Protein AF-A0A519MYI4-F1 (afdb_monomer_lite)

Sequence (74 aa):
MKKNIDLATIKNFILTNALKENVMLMLHPSNFDKLVTAGKSGANSIRVSGINVIPDDSNEIGEGEIDVLEVKFN

Foldseek 3Di:
DQQQDELVNVQVVCVVVVDDLQKAKEAAVVNVVVHQPPVRPPDQWDDRPNHIYGYDPPPPHDRNDIDMGGHDDD

Radius of gyration: 11.84 Å; chains: 1; bounding box: 28×24×39 Å

Structure (mmCIF, N/CA/C/O backbone):
data_AF-A0A519MYI4-F1
#
_entry.id   AF-A0A519MYI4-F1
#
loop_
_atom_site.group_PDB
_atom_site.id
_atom_site.type_symbol
_atom_site.label_atom_id
_atom_site.label_alt_id
_atom_site.label_comp_id
_atom_site.label_asym_id
_atom_site.label_entity_id
_atom_site.label_seq_id
_atom_site.pdbx_PDB_ins_code
_atom_site.Cartn_x
_atom_site.Cartn_y
_atom_site.Cartn_z
_atom_site.occupancy
_atom_site.B_iso_or_equiv
_atom_site.auth_seq_id
_atom_site.auth_comp_id
_atom_site.auth_asym_id
_atom_site.auth_atom_id
_atom_site.pdbx_PDB_model_num
ATOM 1 N N . MET A 1 1 ? -8.279 -0.936 -18.739 1.00 45.56 1 MET A N 1
ATOM 2 C CA . MET A 1 1 ? -7.422 0.167 -18.243 1.00 45.56 1 MET A CA 1
ATOM 3 C C . MET A 1 1 ? -6.510 -0.418 -17.177 1.00 45.56 1 MET A C 1
ATOM 5 O O . MET A 1 1 ? -7.044 -1.007 -16.247 1.00 45.56 1 MET A O 1
ATOM 9 N N . LYS A 1 2 ? -5.177 -0.338 -17.312 1.00 53.91 2 LYS A N 1
ATOM 10 C CA . LYS A 1 2 ? -4.281 -0.720 -16.206 1.00 53.91 2 LYS A CA 1
ATOM 11 C C . LYS A 1 2 ? -4.527 0.256 -15.052 1.00 53.91 2 LYS A C 1
ATOM 13 O O . LYS A 1 2 ? -4.369 1.460 -15.247 1.00 53.91 2 LYS A O 1
ATOM 18 N N . LYS A 1 3 ? -4.968 -0.237 -13.892 1.00 68.56 3 LYS A N 1
ATOM 19 C CA . LYS A 1 3 ? -5.121 0.587 -12.687 1.00 68.56 3 LYS A CA 1
ATOM 20 C C . LYS A 1 3 ? -3.719 0.936 -12.192 1.00 68.56 3 LYS A C 1
ATOM 22 O O . LYS A 1 3 ? -2.977 0.062 -11.754 1.00 68.56 3 LYS A O 1
ATOM 27 N N . ASN A 1 4 ? -3.327 2.197 -12.337 1.00 80.12 4 ASN A N 1
ATOM 28 C CA . ASN A 1 4 ? -2.079 2.673 -11.760 1.00 80.12 4 ASN A CA 1
ATOM 29 C C . ASN A 1 4 ? -2.308 2.927 -10.267 1.00 80.12 4 ASN A C 1
ATOM 31 O O . ASN A 1 4 ? -3.164 3.736 -9.923 1.00 80.12 4 ASN A O 1
ATOM 35 N N . ILE A 1 5 ? -1.572 2.233 -9.401 1.00 88.69 5 ILE A N 1
ATOM 36 C CA . ILE A 1 5 ? -1.598 2.484 -7.958 1.00 88.69 5 ILE A CA 1
ATOM 37 C C . ILE A 1 5 ? -0.475 3.466 -7.655 1.00 88.69 5 ILE A C 1
ATOM 39 O O . ILE A 1 5 ? 0.699 3.105 -7.693 1.00 88.69 5 ILE A O 1
ATOM 43 N N . ASP A 1 6 ? -0.849 4.709 -7.380 1.00 90.12 6 ASP A N 1
ATOM 44 C CA . ASP A 1 6 ? 0.057 5.761 -6.932 1.00 90.12 6 ASP A CA 1
ATOM 45 C C . ASP A 1 6 ? -0.174 6.112 -5.450 1.00 90.12 6 ASP A C 1
ATOM 47 O O . ASP A 1 6 ? -1.057 5.575 -4.772 1.00 90.12 6 ASP A O 1
ATOM 51 N N . LEU A 1 7 ? 0.635 7.033 -4.919 1.00 90.25 7 LEU A N 1
ATOM 52 C CA . LEU A 1 7 ? 0.532 7.455 -3.520 1.00 90.25 7 LEU A CA 1
ATOM 53 C C . LEU A 1 7 ? -0.837 8.065 -3.184 1.00 90.25 7 LEU A C 1
ATOM 55 O O . LEU A 1 7 ? -1.295 7.929 -2.050 1.00 90.25 7 LEU A O 1
ATOM 59 N N . ALA A 1 8 ? -1.483 8.750 -4.132 1.00 91.88 8 ALA A N 1
ATOM 60 C CA . ALA A 1 8 ? -2.804 9.337 -3.921 1.00 91.88 8 ALA A CA 1
ATOM 61 C C . ALA A 1 8 ? -3.876 8.245 -3.806 1.00 91.88 8 ALA A C 1
ATOM 63 O O . ALA A 1 8 ? -4.718 8.296 -2.911 1.00 91.88 8 ALA A O 1
ATOM 64 N N . THR A 1 9 ? -3.784 7.220 -4.652 1.00 93.19 9 THR A N 1
ATOM 65 C CA . THR A 1 9 ? -4.647 6.037 -4.636 1.00 93.19 9 THR A CA 1
ATOM 66 C C . THR A 1 9 ? -4.562 5.323 -3.291 1.00 93.19 9 THR A C 1
ATOM 68 O O . THR A 1 9 ? -5.591 5.063 -2.673 1.00 93.19 9 THR A O 1
ATOM 71 N N . ILE A 1 10 ? -3.348 5.093 -2.780 1.00 93.75 10 ILE A N 1
ATOM 72 C CA . ILE A 1 10 ? -3.136 4.448 -1.475 1.00 93.75 10 ILE A CA 1
ATOM 73 C C . ILE A 1 10 ? -3.688 5.304 -0.333 1.00 93.75 10 ILE A C 1
ATOM 75 O O . ILE A 1 10 ? -4.393 4.794 0.535 1.00 93.75 10 ILE A O 1
ATOM 79 N N . LYS A 1 11 ? -3.413 6.615 -0.330 1.00 93.69 11 LYS A N 1
ATOM 80 C CA . LYS A 1 11 ? -3.947 7.526 0.696 1.00 93.69 11 LYS A CA 1
ATOM 81 C C . LYS A 1 11 ? -5.473 7.514 0.719 1.00 93.69 11 LYS A C 1
ATOM 83 O O . LYS A 1 11 ? -6.061 7.413 1.792 1.00 93.69 11 LYS A O 1
ATOM 88 N N . ASN A 1 12 ? -6.106 7.578 -0.451 1.00 95.06 12 ASN A N 1
ATOM 89 C CA . ASN A 1 12 ? -7.561 7.527 -0.564 1.00 95.06 12 ASN A CA 1
ATOM 90 C C . ASN A 1 12 ? -8.114 6.176 -0.109 1.00 95.06 12 ASN A C 1
ATOM 92 O O . ASN A 1 12 ? -9.138 6.147 0.569 1.00 95.06 12 ASN A O 1
ATOM 96 N N . PHE A 1 13 ? -7.434 5.074 -0.429 1.00 94.19 13 PHE A N 1
ATOM 97 C CA . PHE A 1 13 ? -7.818 3.743 0.031 1.00 94.19 13 PHE A CA 1
ATOM 98 C C . PHE A 1 13 ? -7.783 3.638 1.562 1.00 94.19 13 PHE A C 1
ATOM 100 O O . PHE A 1 13 ? -8.759 3.190 2.161 1.00 94.19 13 PHE A O 1
ATOM 107 N N . ILE A 1 14 ? -6.711 4.121 2.201 1.00 94.69 14 ILE A N 1
ATOM 108 C CA . ILE A 1 14 ? -6.572 4.158 3.667 1.00 94.69 14 ILE A CA 1
ATOM 109 C C . ILE A 1 14 ? -7.709 4.963 4.303 1.00 94.69 14 ILE A C 1
ATOM 111 O O . ILE A 1 14 ? -8.338 4.493 5.248 1.00 94.69 14 ILE A O 1
ATOM 115 N N . LEU A 1 15 ? -7.995 6.156 3.770 1.00 94.88 15 LEU A N 1
ATOM 116 C CA . LEU A 1 15 ? -9.048 7.031 4.291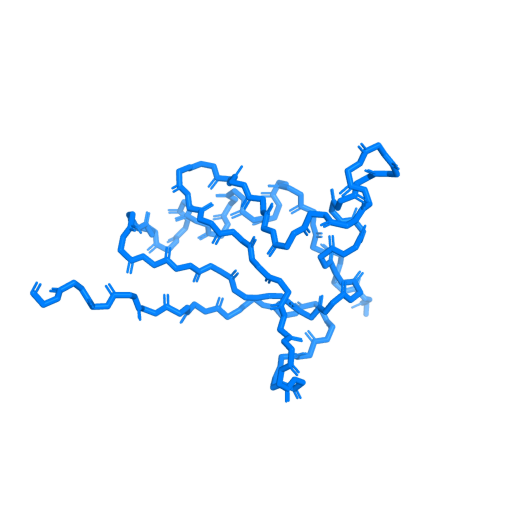 1.00 94.88 15 LEU A CA 1
ATOM 117 C C . LEU A 1 15 ? -10.446 6.427 4.113 1.00 94.88 15 LEU A C 1
ATOM 119 O O . LEU A 1 15 ? -11.236 6.432 5.051 1.00 94.88 15 LEU A O 1
ATOM 123 N N . THR A 1 16 ? -10.738 5.884 2.929 1.00 95.38 16 THR A N 1
ATOM 124 C CA . THR A 1 16 ? -12.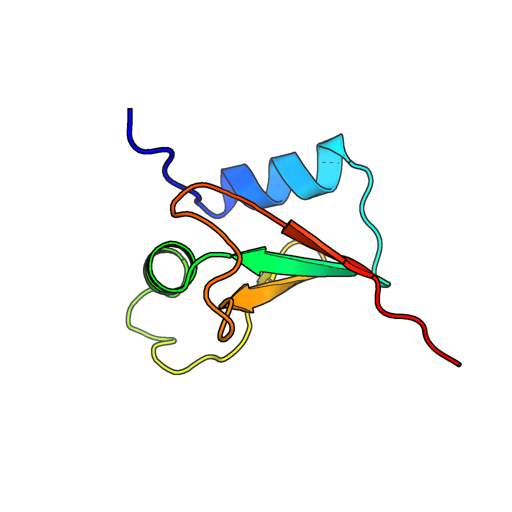058 5.321 2.592 1.00 95.38 16 THR A CA 1
ATOM 125 C C . THR A 1 16 ? -12.385 4.100 3.446 1.00 95.38 16 THR A C 1
ATOM 127 O O . THR A 1 16 ? -13.527 3.934 3.861 1.00 95.38 16 THR A O 1
ATOM 130 N N . ASN A 1 17 ? -11.381 3.272 3.746 1.00 93.62 17 ASN A N 1
ATOM 131 C CA . ASN A 1 17 ? -11.546 2.071 4.565 1.00 93.62 17 ASN A CA 1
ATOM 132 C C . ASN A 1 17 ? -11.262 2.310 6.059 1.00 93.62 17 ASN A C 1
ATOM 134 O O . ASN A 1 17 ? -11.290 1.362 6.838 1.00 93.62 17 ASN A O 1
ATOM 138 N N . ALA A 1 18 ? -10.975 3.554 6.466 1.00 92.38 18 ALA A N 1
ATOM 139 C CA . ALA A 1 18 ? -10.636 3.928 7.842 1.00 92.38 18 ALA A CA 1
ATOM 140 C C . ALA A 1 18 ? -9.551 3.031 8.482 1.00 92.38 18 ALA A C 1
ATOM 142 O O . ALA A 1 18 ? -9.641 2.676 9.662 1.00 92.38 18 ALA A O 1
ATOM 143 N N . LEU A 1 19 ? -8.532 2.658 7.695 1.00 92.50 19 LEU A N 1
ATOM 144 C CA . LEU A 1 19 ? -7.469 1.753 8.139 1.00 92.50 19 LEU A CA 1
ATOM 145 C C . LEU A 1 19 ? -6.628 2.387 9.253 1.00 92.50 19 LEU A C 1
ATOM 147 O O . LEU A 1 19 ? -6.368 3.592 9.250 1.00 92.50 19 LEU A O 1
ATOM 151 N N . LYS A 1 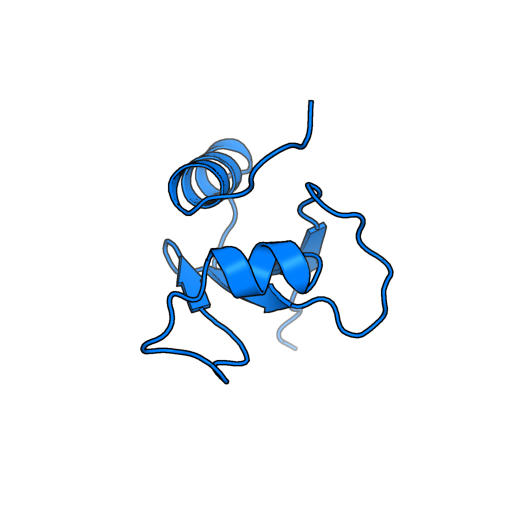20 ? -6.190 1.554 10.201 1.00 87.12 20 LYS A N 1
ATOM 152 C CA . LYS A 1 20 ? -5.417 1.948 11.389 1.00 87.12 20 LYS A CA 1
ATOM 153 C C . LYS A 1 20 ? -4.103 1.174 11.473 1.00 87.12 20 LYS A C 1
ATOM 155 O O . LYS A 1 20 ? -3.865 0.251 10.711 1.00 87.12 20 LYS A O 1
ATOM 160 N N . GLU A 1 21 ? -3.247 1.557 12.413 1.00 80.25 21 GLU A N 1
ATOM 161 C CA . GLU A 1 21 ? -1.844 1.121 12.540 1.00 80.25 21 GLU A CA 1
ATOM 162 C C . GLU A 1 21 ? -1.627 -0.402 12.675 1.00 80.25 21 GLU A C 1
ATOM 164 O O . GLU A 1 21 ? -0.508 -0.882 12.525 1.00 80.25 21 GLU A O 1
ATOM 169 N N . ASN A 1 22 ? -2.684 -1.173 12.936 1.00 88.75 22 ASN A N 1
ATOM 170 C CA . ASN A 1 22 ? -2.668 -2.631 13.051 1.00 88.75 22 ASN A CA 1
ATOM 171 C C . ASN A 1 22 ? -2.839 -3.369 11.713 1.00 88.75 22 ASN A C 1
ATOM 173 O O . ASN A 1 22 ? -3.106 -4.569 11.715 1.00 88.75 22 ASN A O 1
ATOM 177 N N . VAL A 1 23 ? -2.720 -2.677 10.580 1.00 92.75 23 VAL A N 1
ATOM 178 C CA . VAL A 1 23 ? -2.728 -3.310 9.259 1.00 92.75 23 VAL A CA 1
ATOM 179 C C . VAL A 1 23 ? -1.525 -2.886 8.430 1.00 92.75 23 VAL A C 1
ATOM 181 O O . VAL A 1 23 ? -0.912 -1.839 8.653 1.00 92.75 23 VAL A O 1
ATOM 184 N N . MET A 1 24 ? -1.215 -3.701 7.435 1.00 93.69 24 MET A N 1
ATOM 185 C CA . MET A 1 24 ? -0.306 -3.376 6.346 1.00 93.69 24 MET A CA 1
ATOM 186 C C . MET A 1 24 ? -1.053 -3.494 5.021 1.00 93.69 24 MET A C 1
ATOM 188 O O . MET A 1 24 ? -2.042 -4.214 4.917 1.00 93.69 24 MET A O 1
ATOM 192 N N . LEU A 1 25 ? -0.584 -2.772 4.011 1.00 94.81 25 LEU A N 1
ATOM 193 C CA . LEU A 1 25 ? -1.064 -2.908 2.643 1.00 94.81 25 LEU A CA 1
ATOM 194 C C . LEU A 1 25 ? -0.062 -3.719 1.840 1.00 94.81 25 LEU A C 1
ATOM 196 O O . LEU A 1 25 ? 1.125 -3.397 1.836 1.00 94.81 25 LEU A O 1
ATOM 200 N N . MET A 1 26 ? -0.547 -4.726 1.133 1.00 94.50 26 MET A N 1
ATOM 201 C CA . MET A 1 26 ? 0.255 -5.510 0.205 1.00 94.50 26 MET A CA 1
ATOM 202 C C . MET A 1 26 ? -0.097 -5.129 -1.230 1.00 94.50 26 MET A C 1
ATOM 204 O O . MET A 1 26 ? -1.265 -4.919 -1.564 1.00 94.50 26 MET A O 1
ATOM 208 N N . LEU A 1 27 ? 0.929 -5.009 -2.071 1.00 93.75 27 LEU A N 1
ATOM 209 C CA . LEU A 1 27 ? 0.807 -4.668 -3.486 1.00 93.75 27 LEU A CA 1
ATOM 210 C C . LEU A 1 27 ? 1.628 -5.631 -4.330 1.00 93.75 27 LEU A C 1
ATOM 212 O O . LEU A 1 27 ? 2.736 -5.987 -3.940 1.00 93.75 27 LEU A O 1
ATOM 216 N N . HIS A 1 28 ? 1.173 -5.928 -5.546 1.00 92.94 28 HIS A N 1
ATOM 217 C CA . HIS A 1 28 ? 2.019 -6.612 -6.524 1.00 92.94 28 HIS A CA 1
ATOM 218 C C . HIS A 1 28 ? 3.378 -5.882 -6.679 1.00 92.94 28 HIS A C 1
ATOM 220 O O . HIS A 1 28 ? 3.381 -4.642 -6.772 1.00 92.94 28 HIS A O 1
ATOM 226 N N . PRO A 1 29 ? 4.524 -6.592 -6.768 1.00 90.88 29 PRO A N 1
ATOM 227 C CA . PRO A 1 29 ? 5.855 -5.978 -6.813 1.00 90.88 29 PRO A CA 1
ATOM 228 C C . PRO A 1 29 ? 5.989 -4.879 -7.869 1.00 90.88 29 PRO A C 1
ATOM 230 O O . PRO A 1 29 ? 6.490 -3.798 -7.586 1.00 90.88 29 PRO A O 1
ATOM 233 N N . SER A 1 30 ? 5.404 -5.062 -9.058 1.00 90.31 30 SER A N 1
ATOM 234 C CA . SER A 1 30 ? 5.446 -4.030 -10.104 1.00 90.31 30 SER A CA 1
ATOM 235 C C . SER A 1 30 ? 4.714 -2.732 -9.743 1.00 90.31 30 SER A C 1
ATOM 237 O O . SER A 1 30 ? 5.013 -1.688 -10.315 1.00 90.31 30 SER A O 1
ATOM 239 N N . ASN A 1 31 ? 3.685 -2.778 -8.891 1.00 90.50 31 ASN A N 1
ATOM 240 C CA . ASN A 1 31 ? 3.019 -1.575 -8.384 1.00 90.50 31 ASN A CA 1
ATOM 241 C C . ASN A 1 31 ? 3.860 -0.923 -7.291 1.00 90.50 31 ASN A C 1
ATOM 243 O O . ASN A 1 31 ? 4.010 0.298 -7.289 1.00 90.50 31 ASN A O 1
ATOM 247 N N . PHE A 1 32 ? 4.431 -1.739 -6.407 1.00 91.25 32 PHE A N 1
ATOM 248 C CA . PHE A 1 32 ? 5.325 -1.283 -5.355 1.00 91.25 32 PHE A CA 1
ATOM 249 C C . PHE A 1 32 ? 6.577 -0.596 -5.927 1.00 91.25 32 PHE A C 1
ATOM 251 O O . PHE A 1 32 ? 6.874 0.539 -5.564 1.00 91.25 32 PHE A O 1
ATOM 258 N N . ASP A 1 33 ? 7.234 -1.193 -6.918 1.00 88.62 33 ASP A N 1
ATOM 259 C CA . ASP A 1 33 ? 8.409 -0.622 -7.585 1.00 88.62 33 ASP A CA 1
ATOM 260 C C . ASP A 1 33 ? 8.104 0.720 -8.259 1.00 88.62 33 ASP A C 1
ATOM 262 O O . ASP A 1 33 ? 8.907 1.649 -8.217 1.00 88.62 33 ASP A O 1
ATOM 266 N N . LYS A 1 34 ? 6.908 0.870 -8.846 1.00 87.38 34 LYS A N 1
ATOM 267 C CA . LYS A 1 34 ? 6.467 2.151 -9.426 1.00 87.38 34 LYS A CA 1
ATOM 268 C C . LYS A 1 34 ? 6.272 3.235 -8.361 1.00 87.38 34 LYS A C 1
ATOM 270 O O . LYS A 1 34 ? 6.440 4.415 -8.666 1.00 87.38 34 LYS A O 1
ATOM 275 N N . LEU A 1 35 ? 5.915 2.858 -7.131 1.00 87.25 35 LEU A N 1
ATOM 276 C CA . LEU A 1 35 ? 5.810 3.775 -5.989 1.00 87.25 35 LEU A CA 1
ATOM 277 C C . LEU A 1 35 ? 7.186 4.138 -5.423 1.00 87.25 35 LEU A C 1
ATOM 279 O O . LEU A 1 35 ? 7.408 5.274 -4.995 1.00 87.25 35 LEU A O 1
ATOM 283 N N . VAL A 1 36 ? 8.112 3.183 -5.421 1.00 85.94 36 VAL A N 1
ATOM 284 C CA . VAL A 1 36 ? 9.483 3.355 -4.947 1.00 85.94 36 VAL A CA 1
ATOM 285 C C . VAL A 1 36 ? 10.332 3.970 -6.063 1.00 85.94 36 VAL A C 1
ATOM 287 O O . VAL A 1 36 ? 11.058 3.304 -6.789 1.00 85.94 36 VAL A O 1
ATOM 290 N N . THR A 1 37 ? 10.265 5.295 -6.210 1.00 73.00 37 THR A N 1
ATOM 291 C CA . THR A 1 37 ? 11.125 6.018 -7.165 1.00 73.00 37 THR A CA 1
ATOM 292 C C . THR A 1 37 ? 12.614 5.743 -6.909 1.00 73.00 37 THR A C 1
ATOM 294 O O . THR A 1 37 ? 13.028 5.625 -5.754 1.00 73.00 37 THR A O 1
ATOM 297 N N . ALA A 1 38 ? 13.413 5.728 -7.983 1.00 53.50 38 ALA A N 1
ATOM 298 C CA . ALA A 1 38 ? 14.792 5.226 -8.107 1.00 53.50 38 ALA A CA 1
ATOM 299 C C . ALA A 1 38 ? 15.824 5.570 -7.000 1.00 53.50 38 ALA A C 1
ATOM 301 O O . ALA A 1 38 ? 16.852 4.909 -6.919 1.00 53.50 38 ALA A O 1
ATOM 302 N N . GLY A 1 39 ? 15.571 6.541 -6.116 1.00 53.72 39 GLY A N 1
ATOM 303 C CA . GLY A 1 39 ? 16.405 6.823 -4.935 1.00 53.72 39 GLY A CA 1
ATOM 304 C C . GLY A 1 39 ? 16.127 5.939 -3.707 1.00 53.72 39 GLY A C 1
ATOM 305 O O . GLY A 1 39 ? 16.836 6.048 -2.711 1.00 53.72 39 GLY A O 1
ATOM 306 N N . LYS A 1 40 ? 15.094 5.089 -3.754 1.00 61.81 40 LYS A N 1
ATOM 307 C CA . LYS A 1 40 ? 14.721 4.134 -2.693 1.00 61.81 40 LYS A CA 1
ATOM 308 C C . LYS A 1 40 ? 14.701 2.680 -3.178 1.00 61.81 40 LYS A C 1
ATOM 310 O O . LYS A 1 40 ? 14.150 1.824 -2.492 1.00 61.81 40 LYS A O 1
ATOM 315 N N . SER A 1 41 ? 15.272 2.413 -4.354 1.00 60.25 41 SER A N 1
ATOM 316 C CA . SER A 1 41 ? 15.357 1.065 -4.924 1.00 60.25 41 SER A CA 1
ATOM 317 C C . SER A 1 41 ? 15.996 0.111 -3.903 1.00 60.25 41 SER A C 1
ATOM 319 O O . SER A 1 41 ? 17.080 0.401 -3.397 1.00 60.25 41 SER A O 1
ATOM 321 N N . GLY A 1 42 ? 15.291 -0.964 -3.538 1.00 67.44 42 GLY A N 1
ATOM 322 C CA . GLY A 1 42 ? 15.673 -1.885 -2.455 1.00 67.44 42 GLY A CA 1
ATOM 323 C C . GLY A 1 42 ? 14.991 -1.647 -1.098 1.00 67.44 42 GLY A C 1
ATOM 324 O O . GLY A 1 42 ? 15.284 -2.354 -0.137 1.00 67.44 42 GLY A O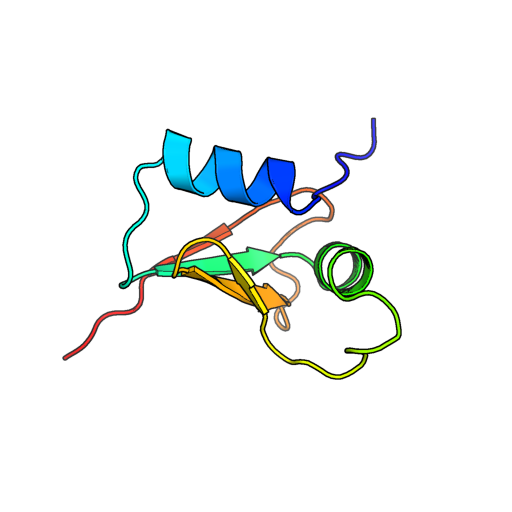 1
ATOM 325 N N . ALA A 1 43 ? 14.085 -0.672 -0.980 1.00 80.25 43 ALA A N 1
ATOM 326 C CA . ALA A 1 43 ? 13.230 -0.553 0.197 1.00 80.25 43 ALA A CA 1
ATOM 327 C C . ALA A 1 43 ? 12.192 -1.686 0.215 1.00 80.25 43 ALA A C 1
ATOM 329 O O . ALA A 1 43 ? 11.356 -1.755 -0.671 1.00 80.25 43 ALA A O 1
ATOM 330 N N . ASN A 1 44 ? 12.185 -2.514 1.260 1.00 85.88 44 ASN A N 1
ATOM 331 C CA . ASN A 1 44 ? 11.200 -3.600 1.410 1.00 85.88 44 ASN A CA 1
ATOM 332 C C . ASN A 1 44 ? 9.840 -3.112 1.943 1.00 85.88 44 ASN A C 1
ATOM 334 O O . ASN A 1 44 ? 8.910 -3.891 2.116 1.00 85.88 44 ASN A O 1
ATOM 338 N N . SER A 1 45 ? 9.730 -1.825 2.278 1.00 90.31 45 SER A N 1
ATOM 339 C CA . SER A 1 45 ? 8.476 -1.202 2.696 1.00 90.31 45 SER A CA 1
ATOM 340 C C . SER A 1 45 ? 8.526 0.314 2.520 1.00 90.31 45 SER A C 1
ATOM 342 O O . SER A 1 45 ? 9.594 0.933 2.565 1.00 90.31 45 SER A O 1
ATOM 344 N N . ILE A 1 46 ? 7.356 0.929 2.361 1.00 91.50 46 ILE A N 1
ATOM 345 C CA . ILE A 1 46 ? 7.177 2.379 2.471 1.00 91.50 46 ILE A CA 1
ATOM 346 C C . ILE A 1 46 ? 6.037 2.686 3.433 1.00 91.50 46 ILE A C 1
ATOM 348 O O . ILE A 1 46 ? 5.058 1.954 3.509 1.00 91.50 46 ILE A O 1
ATOM 352 N N . ARG A 1 47 ? 6.137 3.800 4.159 1.00 91.12 47 ARG A N 1
ATOM 353 C CA . ARG A 1 47 ? 5.072 4.242 5.062 1.00 91.12 47 ARG A CA 1
ATOM 354 C C . ARG A 1 47 ? 4.214 5.311 4.393 1.00 91.12 47 ARG A C 1
ATOM 356 O O . ARG A 1 47 ? 4.731 6.352 3.984 1.00 91.12 47 ARG A O 1
ATOM 363 N N . VAL A 1 48 ? 2.906 5.077 4.328 1.00 91.31 48 VAL A N 1
ATOM 364 C CA . VAL A 1 48 ? 1.909 6.012 3.793 1.00 91.31 48 VAL A CA 1
ATOM 365 C C . VAL A 1 48 ? 0.838 6.234 4.853 1.00 91.31 48 VAL A C 1
ATOM 367 O O . VAL A 1 48 ? 0.177 5.296 5.276 1.00 91.31 48 VAL A O 1
ATOM 370 N N . SER A 1 49 ? 0.679 7.478 5.312 1.00 90.31 49 SER A N 1
ATOM 371 C CA . SER A 1 49 ? -0.318 7.846 6.336 1.00 90.31 49 SER A CA 1
ATOM 372 C C . SER A 1 49 ? -0.278 6.970 7.602 1.00 90.31 49 SER A C 1
ATOM 374 O O . SER A 1 49 ? -1.315 6.646 8.165 1.00 90.31 49 SER A O 1
ATOM 376 N N . GLY A 1 50 ? 0.919 6.561 8.035 1.00 88.75 50 GLY A N 1
ATOM 377 C CA . GLY A 1 50 ? 1.105 5.695 9.209 1.00 88.75 50 GLY A CA 1
ATOM 378 C C . GLY A 1 50 ? 0.989 4.191 8.935 1.00 88.75 50 GLY A C 1
ATOM 379 O O . GLY A 1 50 ? 1.445 3.409 9.759 1.00 88.75 50 GLY A O 1
ATOM 380 N N . ILE A 1 51 ? 0.487 3.787 7.766 1.00 93.00 51 ILE A N 1
ATOM 381 C CA . ILE A 1 51 ? 0.352 2.385 7.353 1.00 93.00 51 ILE A CA 1
ATOM 382 C C . ILE A 1 51 ? 1.576 1.957 6.545 1.00 93.00 51 ILE A C 1
ATOM 384 O O . ILE A 1 51 ? 2.061 2.707 5.689 1.00 93.00 51 ILE A O 1
ATOM 388 N N . ASN A 1 52 ? 2.090 0.758 6.811 1.00 93.06 52 ASN A N 1
ATOM 389 C CA . ASN A 1 52 ? 3.161 0.185 6.001 1.00 93.06 52 ASN A CA 1
ATOM 390 C C . ASN A 1 52 ? 2.570 -0.413 4.724 1.00 93.06 52 ASN A C 1
ATOM 392 O O . ASN A 1 52 ? 1.583 -1.140 4.770 1.00 93.06 52 ASN A O 1
ATOM 396 N N . VAL A 1 53 ? 3.199 -0.114 3.598 1.00 93.31 53 VAL A N 1
ATOM 397 C CA . VAL A 1 53 ? 2.930 -0.712 2.295 1.00 93.31 53 VAL A CA 1
ATOM 398 C C . VAL A 1 53 ? 4.132 -1.579 1.949 1.00 93.31 53 VAL A C 1
ATOM 400 O O . VAL A 1 53 ? 5.265 -1.107 2.082 1.00 93.31 53 VAL A O 1
ATOM 403 N N . ILE A 1 54 ? 3.896 -2.816 1.532 1.00 93.62 54 ILE A N 1
ATOM 404 C CA . ILE A 1 54 ? 4.922 -3.817 1.224 1.00 93.62 54 ILE A CA 1
ATOM 405 C C . ILE A 1 54 ? 4.635 -4.481 -0.132 1.00 93.62 54 ILE A C 1
ATOM 407 O O . ILE A 1 54 ? 3.474 -4.501 -0.562 1.00 93.62 54 ILE A O 1
ATOM 411 N N . PRO A 1 55 ? 5.661 -4.990 -0.833 1.00 93.31 55 PRO A N 1
ATOM 412 C CA . PRO A 1 55 ? 5.447 -5.854 -1.983 1.00 93.31 55 PRO A CA 1
ATOM 413 C C . PRO A 1 55 ? 4.882 -7.213 -1.540 1.00 93.31 55 PRO A C 1
ATOM 415 O O . PRO A 1 55 ? 5.136 -7.677 -0.430 1.00 93.31 55 PRO A O 1
ATOM 418 N N . ASP A 1 56 ? 4.102 -7.835 -2.414 1.00 92.38 56 ASP A N 1
ATOM 419 C CA . ASP A 1 56 ? 3.658 -9.218 -2.290 1.00 92.38 56 ASP A CA 1
ATOM 420 C C . ASP A 1 56 ? 4.711 -10.163 -2.876 1.00 92.38 56 ASP A C 1
ATOM 422 O O . ASP A 1 56 ? 4.909 -10.217 -4.091 1.00 92.38 56 ASP A O 1
ATOM 426 N N . ASP A 1 57 ? 5.363 -10.921 -2.000 1.00 87.12 57 ASP A N 1
ATOM 427 C CA . ASP A 1 57 ? 6.389 -11.898 -2.373 1.00 87.12 57 ASP A CA 1
ATOM 428 C C . ASP A 1 57 ? 5.806 -13.294 -2.675 1.00 87.12 57 ASP A C 1
ATOM 430 O O . ASP A 1 57 ? 6.514 -14.174 -3.168 1.00 87.12 57 ASP A O 1
ATOM 434 N N . SER A 1 58 ? 4.518 -13.512 -2.393 1.00 87.19 58 SER A N 1
ATOM 435 C CA . SER A 1 58 ? 3.803 -14.781 -2.603 1.00 87.19 58 SER A CA 1
ATOM 436 C C . SER A 1 58 ? 3.018 -14.845 -3.915 1.00 87.19 58 SER A C 1
ATOM 438 O O . SER A 1 58 ? 2.528 -15.916 -4.274 1.00 87.19 58 SER A O 1
ATOM 440 N N . ASN A 1 59 ? 2.965 -13.741 -4.669 1.00 86.00 59 ASN A N 1
ATOM 441 C CA . ASN A 1 59 ? 2.265 -13.636 -5.953 1.00 86.00 59 ASN A CA 1
ATOM 442 C C . ASN A 1 59 ? 0.768 -14.006 -5.844 1.00 86.00 59 ASN A C 1
ATOM 444 O O . ASN A 1 59 ? 0.202 -14.664 -6.721 1.00 86.00 59 ASN A O 1
ATOM 448 N N . GLU A 1 60 ? 0.145 -13.589 -4.744 1.00 89.44 60 GLU A N 1
ATOM 449 C CA . GLU A 1 60 ? -1.285 -13.719 -4.460 1.00 89.44 60 GLU A CA 1
ATOM 450 C C . GLU A 1 60 ? -2.082 -12.515 -4.990 1.00 89.44 60 GLU A C 1
ATOM 452 O O . GLU A 1 60 ? -3.270 -12.644 -5.284 1.00 89.44 60 GLU A O 1
ATOM 457 N N . ILE A 1 61 ? -1.433 -11.359 -5.164 1.00 91.25 61 ILE A N 1
ATOM 458 C CA . ILE A 1 61 ? -2.069 -10.086 -5.517 1.00 91.25 61 ILE A CA 1
ATOM 459 C C . ILE A 1 61 ? -1.800 -9.729 -6.977 1.00 91.25 61 ILE A C 1
ATOM 461 O O . ILE A 1 61 ? -0.652 -9.637 -7.414 1.00 91.25 61 ILE A O 1
ATOM 465 N N . GLY A 1 62 ? -2.858 -9.445 -7.738 1.00 91.44 62 GLY A N 1
ATOM 466 C CA . GLY A 1 62 ? -2.742 -9.011 -9.128 1.00 91.44 62 GLY A CA 1
ATOM 467 C C . GLY A 1 62 ? -2.225 -7.574 -9.296 1.00 91.44 62 GLY A C 1
ATOM 468 O O . GLY A 1 62 ? -2.389 -6.707 -8.435 1.00 91.44 62 GLY A O 1
ATOM 469 N N . GLU A 1 63 ? -1.635 -7.265 -10.461 1.00 90.00 63 GLU A N 1
ATOM 470 C CA . GLU A 1 63 ? -1.256 -5.882 -10.798 1.00 90.00 63 GLU A CA 1
ATOM 471 C C . GLU A 1 63 ? -2.497 -4.964 -10.762 1.00 90.00 63 GLU A C 1
ATOM 473 O O . GLU 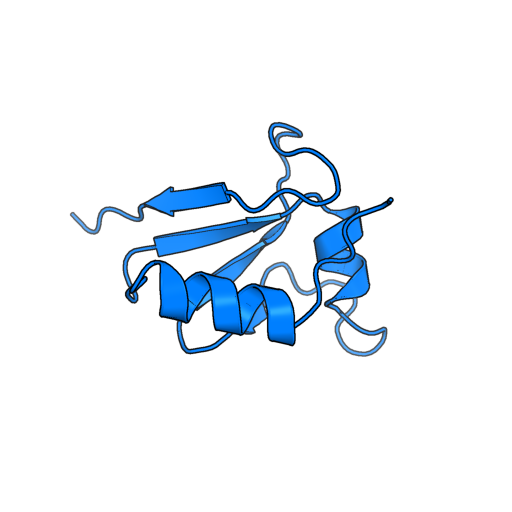A 1 63 ? -3.469 -5.163 -11.495 1.00 90.00 63 GLU A O 1
ATOM 478 N N . GLY A 1 64 ? -2.439 -3.901 -9.955 1.00 90.25 64 GLY A N 1
ATOM 479 C CA . GLY A 1 64 ? -3.539 -2.948 -9.784 1.00 90.25 64 GLY A CA 1
ATOM 480 C C . GLY A 1 64 ? -4.537 -3.301 -8.676 1.00 90.25 64 GLY A C 1
ATOM 481 O O . GLY A 1 64 ? -5.570 -2.629 -8.572 1.00 90.25 64 GLY A O 1
ATOM 482 N N . GLU A 1 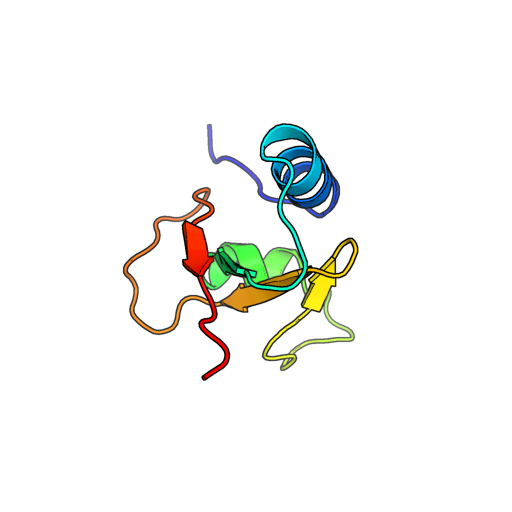65 ? -4.224 -4.298 -7.851 1.00 91.81 65 GLU A N 1
ATOM 483 C CA . GLU A 1 65 ? -4.961 -4.658 -6.640 1.00 91.81 65 GLU A CA 1
ATOM 484 C C . GLU A 1 65 ? -4.231 -4.178 -5.375 1.00 91.81 65 GLU A C 1
ATOM 486 O O . GLU A 1 65 ? -3.017 -3.962 -5.373 1.00 91.81 65 GLU A O 1
ATOM 491 N N . ILE A 1 66 ? -5.006 -3.951 -4.314 1.00 93.00 66 ILE A N 1
ATOM 492 C CA . ILE A 1 66 ? -4.515 -3.616 -2.975 1.00 93.00 66 ILE A CA 1
ATOM 493 C C . ILE A 1 66 ? -5.132 -4.637 -2.038 1.00 93.00 66 ILE A C 1
ATOM 495 O O . ILE A 1 66 ? -6.361 -4.713 -1.975 1.00 93.00 66 ILE A O 1
ATOM 499 N N . ASP A 1 67 ? -4.295 -5.360 -1.307 1.00 93.75 67 ASP A N 1
ATOM 500 C CA . ASP A 1 67 ? -4.755 -6.235 -0.237 1.00 93.75 67 ASP A CA 1
ATOM 501 C C . ASP A 1 67 ? -4.389 -5.668 1.137 1.00 93.75 67 ASP A C 1
ATOM 503 O O . ASP A 1 67 ? -3.464 -4.857 1.276 1.00 93.75 67 ASP A O 1
ATOM 507 N N . VAL A 1 68 ? -5.149 -6.069 2.153 1.00 93.81 68 VAL A N 1
ATOM 508 C CA . VAL A 1 68 ? -4.984 -5.619 3.536 1.00 93.81 68 VAL A CA 1
ATOM 509 C C . VAL A 1 68 ? -4.574 -6.802 4.399 1.00 93.81 68 VAL A C 1
ATOM 511 O O . VAL A 1 68 ? -5.355 -7.718 4.632 1.00 93.81 68 VAL A O 1
ATOM 514 N N . LEU A 1 69 ? -3.367 -6.728 4.952 1.00 91.44 69 LEU A N 1
ATOM 515 C CA . LEU A 1 69 ? -2.853 -7.710 5.893 1.00 91.44 69 LEU A CA 1
ATOM 516 C C . LEU A 1 69 ? -3.065 -7.216 7.327 1.00 91.44 69 LEU A C 1
ATOM 518 O O . LEU A 1 69 ? -2.448 -6.238 7.757 1.00 91.44 69 LEU A O 1
ATOM 522 N N . GLU A 1 70 ? -3.922 -7.896 8.087 1.00 86.88 70 GLU A N 1
ATOM 523 C CA . GLU A 1 70 ? -4.090 -7.624 9.517 1.00 86.88 70 GLU A CA 1
ATOM 524 C C . GLU A 1 70 ? -2.878 -8.113 10.318 1.00 86.88 70 GLU A C 1
ATOM 526 O O . GLU A 1 70 ? -2.496 -9.283 10.265 1.00 86.88 70 GLU A O 1
ATOM 531 N N . VAL A 1 71 ? -2.305 -7.225 11.129 1.00 83.75 71 VAL A N 1
ATOM 532 C CA . VAL A 1 71 ? -1.228 -7.552 12.063 1.00 83.75 71 VAL A CA 1
ATOM 533 C C . VAL A 1 71 ? -1.833 -7.700 13.451 1.00 83.75 71 VAL A C 1
ATOM 535 O O . VAL A 1 71 ? -2.215 -6.722 14.097 1.00 83.75 71 VAL A O 1
ATOM 538 N N . LYS A 1 72 ? -1.929 -8.941 13.929 1.00 74.88 72 LYS A N 1
ATOM 539 C CA . LYS A 1 72 ? -2.308 -9.214 15.317 1.00 74.88 72 LYS A CA 1
ATOM 540 C C . LYS A 1 72 ? -1.082 -9.064 16.209 1.00 74.88 72 LYS A C 1
ATOM 542 O O . LYS A 1 72 ? -0.142 -9.848 16.114 1.00 74.88 72 LYS A O 1
ATOM 547 N N . PHE A 1 73 ? -1.107 -8.062 17.081 1.00 65.06 73 PHE A N 1
ATOM 548 C CA . PHE A 1 73 ? -0.187 -7.984 18.209 1.00 65.06 73 PHE A CA 1
ATOM 549 C C . PHE A 1 73 ? -0.754 -8.870 19.325 1.00 65.06 73 PHE A C 1
ATOM 551 O O . PHE A 1 73 ? -1.859 -8.609 19.803 1.00 65.06 73 PHE A O 1
ATOM 558 N N . ASN A 1 74 ? -0.040 -9.947 19.660 1.00 56.62 74 ASN A N 1
ATOM 559 C CA . ASN A 1 74 ? -0.309 -10.753 20.856 1.00 56.62 74 ASN A CA 1
ATOM 560 C C . ASN A 1 74 ? 0.135 -10.013 22.119 1.00 56.62 74 ASN A C 1
ATOM 562 O O . ASN A 1 74 ? 1.184 -9.331 22.050 1.00 56.62 74 ASN A O 1
#

pLDDT: mean 85.87, std 11.85, range [45.56, 95.38]

Secondary structure (DSSP, 8-state):
------HHHHHHHHHHTT--TTEEEEE-HHHHHHHS-TTSTT-S-EEETTEEEEE-SSS-S-TT-EEEEE----